Protein AF-A0A8S3I273-F1 (afdb_monomer_lite)

Organism: NCBI:txid392030

InterPro domains:
  IPR001674 GMP synthase, C-terminal [PF00958] (36-135)

Sequence (136 aa):
GKKILDSEITQVTRTTLTPDIIDKARACDYHAMVIMKQYGAYNSISQMPVVLIPIEFDRDMNLNEHVQSNNSSKHSVVLRTFLTKDFMTGTSAIPGETFPAEMLNKMCETINSEVPGISRILYDLTSKPPATTEWE

Foldseek 3Di:
DPDDQPDDFPDFADDDPDPLRVVLQVVLVVLLQVLCVVQVNNVLFPDKRKDKGRTAGPPDPPDDPVVVVPPDAAIEIETFTWDDDPQQWTWGDDDPHSTPVVSVVSSQVCSVVPRPRYRGYHYDGQIRVVDHSDPD

Secondary structure (DSSP, 8-state):
------S---------S-HHHHHHHHHHHHHHHHHHHHTT-TTTSSB--EEEES--TT--TTS-HHHHTTSPPPEEEEE--BB-SSSSSBBPPPBTTTB-HHHHHHHHHHHHHHSTTEEEEEE----BTTS-SS--

pLDDT: mean 88.75, std 13.54, range [44.03, 98.69]

Structure (mmCIF, N/CA/C/O backbone):
data_AF-A0A8S3I273-F1
#
_entry.id   AF-A0A8S3I273-F1
#
loop_
_atom_site.group_PDB
_atom_site.id
_atom_site.type_symbol
_atom_site.label_atom_id
_atom_site.label_alt_id
_atom_site.label_comp_id
_atom_site.label_asym_id
_atom_site.label_entity_id
_atom_sit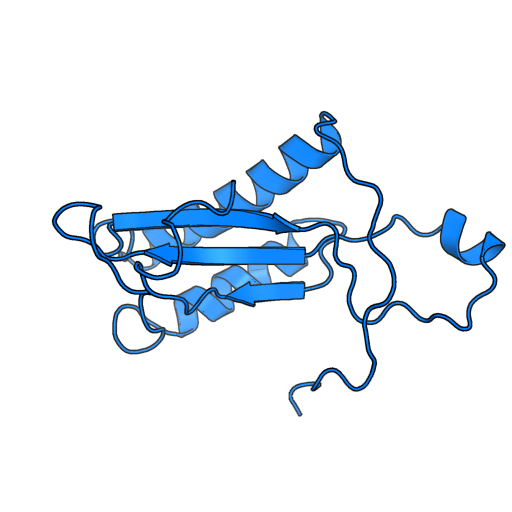e.label_seq_id
_atom_site.pdbx_PDB_ins_code
_atom_site.Cartn_x
_atom_site.Cartn_y
_atom_site.Cartn_z
_atom_site.occupancy
_atom_site.B_iso_or_equiv
_atom_site.auth_seq_id
_atom_site.auth_comp_id
_atom_site.auth_asym_id
_atom_site.auth_atom_id
_atom_site.pdbx_PDB_model_num
ATOM 1 N N . GLY A 1 1 ? 13.889 -15.219 9.561 1.00 44.03 1 GLY A N 1
ATOM 2 C CA . GLY A 1 1 ? 13.715 -13.917 10.241 1.00 44.03 1 GLY A CA 1
ATOM 3 C C . GLY A 1 1 ? 13.238 -12.887 9.236 1.00 44.03 1 GLY A C 1
ATOM 4 O O . GLY A 1 1 ? 13.488 -13.084 8.053 1.00 44.03 1 GLY A O 1
ATOM 5 N N . LYS A 1 2 ? 12.535 -11.829 9.664 1.00 57.72 2 LYS A N 1
ATOM 6 C CA . LYS A 1 2 ? 12.145 -10.726 8.764 1.00 57.72 2 LYS A CA 1
ATOM 7 C C . LYS A 1 2 ? 13.420 -10.049 8.234 1.00 57.72 2 LYS A C 1
ATOM 9 O O . LYS A 1 2 ? 14.262 -9.658 9.037 1.00 57.72 2 LYS A O 1
ATOM 14 N N . LYS A 1 3 ? 13.584 -9.967 6.908 1.00 67.81 3 LYS A N 1
ATOM 15 C CA . LYS A 1 3 ? 14.758 -9.350 6.270 1.00 67.81 3 LYS A CA 1
ATOM 16 C C . LYS A 1 3 ? 14.697 -7.835 6.470 1.00 67.81 3 LYS A C 1
ATOM 18 O O . LYS A 1 3 ? 13.842 -7.171 5.881 1.00 67.81 3 LYS A O 1
ATOM 23 N N . ILE A 1 4 ? 15.582 -7.317 7.315 1.00 78.00 4 ILE A N 1
ATOM 24 C CA . ILE A 1 4 ? 15.834 -5.879 7.441 1.00 78.00 4 ILE A CA 1
ATOM 25 C C . ILE A 1 4 ? 16.627 -5.453 6.203 1.00 78.00 4 ILE A C 1
ATOM 27 O O . ILE A 1 4 ? 17.467 -6.215 5.726 1.00 78.00 4 ILE A O 1
ATOM 31 N N . LEU A 1 5 ? 16.313 -4.283 5.649 1.00 78.19 5 LEU A N 1
ATOM 32 C CA . LEU A 1 5 ? 17.101 -3.711 4.560 1.00 78.19 5 LEU A CA 1
ATOM 33 C C . LEU A 1 5 ? 18.494 -3.369 5.093 1.00 78.19 5 LEU A C 1
ATOM 35 O O . LEU A 1 5 ? 18.620 -2.657 6.085 1.00 78.19 5 LEU A O 1
ATOM 39 N N . ASP A 1 6 ? 19.516 -3.911 4.446 1.00 74.94 6 ASP A N 1
ATOM 40 C CA . ASP A 1 6 ? 20.929 -3.806 4.818 1.00 74.94 6 ASP A CA 1
ATOM 41 C C . ASP A 1 6 ? 21.732 -2.918 3.855 1.00 74.94 6 ASP A C 1
ATOM 43 O O . ASP A 1 6 ? 22.934 -2.731 4.030 1.00 74.94 6 ASP A O 1
ATOM 47 N N . SER A 1 7 ? 21.064 -2.353 2.849 1.00 78.19 7 SER A N 1
ATOM 48 C CA . SER A 1 7 ? 21.652 -1.521 1.804 1.00 78.19 7 SER A CA 1
ATOM 49 C C . SER A 1 7 ? 20.776 -0.308 1.503 1.00 78.19 7 SER A C 1
ATOM 51 O O . SER A 1 7 ? 19.544 -0.362 1.572 1.00 78.19 7 SER A O 1
ATOM 53 N N . GLU A 1 8 ? 21.431 0.806 1.183 1.00 79.94 8 GLU A N 1
ATOM 54 C CA . GLU A 1 8 ? 20.763 2.025 0.735 1.00 79.94 8 GLU A CA 1
ATOM 55 C C . GLU A 1 8 ? 20.243 1.872 -0.694 1.00 79.94 8 GLU A C 1
ATOM 57 O O . GLU A 1 8 ? 20.874 1.251 -1.551 1.00 79.94 8 GLU A O 1
ATOM 62 N N . ILE A 1 9 ? 19.099 2.499 -0.965 1.00 82.88 9 ILE A N 1
ATOM 63 C CA . ILE A 1 9 ? 18.524 2.548 -2.305 1.00 82.88 9 ILE A CA 1
ATOM 64 C C . ILE A 1 9 ? 18.969 3.845 -2.961 1.00 82.88 9 ILE A C 1
ATOM 66 O O . ILE A 1 9 ? 18.534 4.928 -2.579 1.00 82.88 9 ILE A O 1
ATOM 70 N N . THR A 1 10 ? 19.832 3.728 -3.962 1.00 82.81 10 THR A N 1
ATOM 71 C CA . THR A 1 10 ? 20.440 4.878 -4.647 1.00 82.81 10 THR A CA 1
ATOM 72 C C . THR A 1 10 ? 19.865 5.127 -6.040 1.00 82.81 10 THR A C 1
ATOM 74 O O . THR A 1 10 ? 20.236 6.095 -6.700 1.00 82.81 10 THR A O 1
ATOM 77 N N . GLN A 1 11 ? 18.945 4.274 -6.501 1.00 81.69 11 GLN A N 1
ATOM 78 C CA . GLN A 1 11 ? 18.334 4.354 -7.825 1.00 81.69 11 GLN A CA 1
ATOM 79 C C . GLN A 1 11 ? 16.812 4.237 -7.755 1.00 81.69 11 GLN A C 1
ATOM 81 O O . GLN A 1 11 ? 16.264 3.532 -6.910 1.00 81.69 11 GLN A O 1
ATOM 86 N N . VAL A 1 12 ? 16.139 4.885 -8.705 1.00 89.38 12 VAL A N 1
ATOM 87 C CA . VAL A 1 12 ? 14.689 4.784 -8.905 1.00 89.38 12 VAL A CA 1
ATOM 88 C C . VAL A 1 12 ? 14.378 4.140 -10.253 1.00 89.38 12 VAL A C 1
ATOM 90 O O . VAL A 1 12 ? 15.095 4.328 -11.237 1.00 89.38 12 VAL A O 1
ATOM 93 N N . THR A 1 13 ? 13.286 3.386 -10.314 1.00 88.31 13 THR A N 1
ATOM 94 C CA . THR A 1 13 ? 12.735 2.857 -11.563 1.00 88.31 13 THR A CA 1
ATOM 95 C C . THR A 1 13 ? 12.084 4.002 -12.333 1.00 88.31 13 THR A C 1
ATOM 97 O O . THR A 1 13 ? 11.110 4.589 -11.863 1.00 88.31 13 THR A O 1
ATOM 100 N N . ARG A 1 14 ? 12.583 4.335 -13.531 1.00 89.88 14 ARG A N 1
ATOM 101 C CA . ARG A 1 14 ? 11.970 5.384 -14.362 1.00 89.88 14 ARG A CA 1
ATOM 102 C C . ARG A 1 14 ? 10.490 5.067 -14.583 1.00 89.88 14 ARG A C 1
ATOM 104 O O . ARG A 1 14 ? 10.159 4.057 -15.193 1.00 89.88 14 ARG A O 1
ATOM 111 N N . THR A 1 15 ? 9.618 5.942 -14.092 1.00 92.38 15 THR A N 1
ATOM 112 C CA . THR A 1 15 ? 8.172 5.711 -14.067 1.00 92.38 15 THR A CA 1
ATOM 113 C C . THR A 1 15 ? 7.453 6.971 -14.520 1.00 92.38 15 THR A C 1
ATOM 115 O O . THR A 1 15 ? 7.729 8.062 -14.030 1.00 92.38 15 THR A O 1
ATOM 118 N N . THR A 1 16 ? 6.552 6.817 -15.482 1.00 94.31 16 THR A N 1
ATOM 119 C CA . THR A 1 16 ? 5.622 7.850 -15.949 1.00 94.31 16 THR A CA 1
ATOM 120 C C . THR A 1 16 ? 4.229 7.233 -16.043 1.00 94.31 16 THR A C 1
ATOM 122 O O . THR A 1 16 ? 4.089 6.013 -15.949 1.00 94.31 16 THR A O 1
ATOM 125 N N . LEU A 1 17 ? 3.196 8.057 -16.232 1.00 95.31 17 LEU A N 1
ATOM 126 C CA . LEU A 1 17 ? 1.799 7.618 -16.341 1.00 95.31 17 LEU A CA 1
ATOM 127 C C . LEU A 1 17 ? 1.513 6.923 -17.686 1.00 95.31 17 LEU A C 1
ATOM 129 O O . LEU A 1 17 ? 0.740 7.411 -18.508 1.00 95.31 17 LEU A O 1
ATOM 133 N N . THR A 1 18 ? 2.180 5.799 -17.943 1.00 96.06 18 THR A N 1
ATOM 134 C CA . THR A 1 18 ? 1.873 4.911 -19.068 1.00 96.06 18 THR A CA 1
ATOM 135 C C . THR A 1 18 ? 0.719 3.972 -18.699 1.00 96.06 18 THR A C 1
ATOM 137 O O . THR A 1 18 ? 0.508 3.713 -17.510 1.00 96.06 18 THR A O 1
ATOM 140 N N . PRO A 1 19 ? -0.018 3.426 -19.685 1.00 96.94 19 PR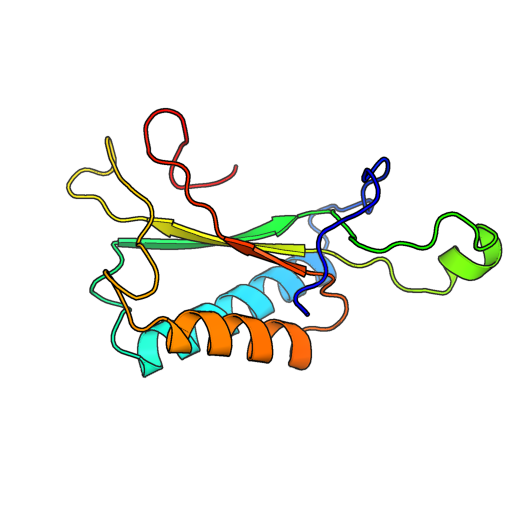O A N 1
ATOM 141 C CA . PRO A 1 19 ? -1.112 2.489 -19.424 1.00 96.94 19 PRO A CA 1
ATOM 142 C C . PRO A 1 19 ? -0.719 1.328 -18.501 1.00 96.94 19 PRO A C 1
ATOM 144 O O . PRO A 1 19 ? -1.392 1.107 -17.503 1.00 96.94 19 PRO A O 1
ATOM 147 N N . ASP A 1 20 ? 0.428 0.685 -18.740 1.00 94.19 20 ASP A N 1
ATOM 148 C CA . ASP A 1 20 ? 0.886 -0.456 -17.932 1.00 94.19 20 ASP A CA 1
ATOM 149 C C . ASP A 1 20 ? 1.143 -0.093 -16.459 1.00 94.19 20 ASP A C 1
ATOM 151 O O . ASP A 1 20 ? 0.883 -0.885 -15.552 1.00 94.19 20 ASP A O 1
ATOM 155 N N . ILE A 1 21 ? 1.657 1.114 -16.199 1.00 95.94 21 ILE A N 1
ATOM 156 C CA . ILE A 1 21 ? 1.907 1.600 -14.836 1.00 95.94 21 ILE A CA 1
ATOM 157 C C . ILE A 1 21 ? 0.589 1.921 -14.133 1.00 95.94 21 ILE A C 1
ATOM 159 O O . ILE A 1 21 ? 0.412 1.570 -12.965 1.00 95.94 21 ILE A O 1
ATOM 163 N N . ILE A 1 22 ? -0.348 2.545 -14.848 1.00 97.31 22 ILE A N 1
ATOM 164 C CA . ILE A 1 22 ? -1.683 2.846 -14.327 1.00 97.31 22 ILE A CA 1
ATOM 165 C C . ILE A 1 22 ? -2.432 1.545 -14.018 1.00 97.31 22 ILE A C 1
ATOM 167 O O . ILE A 1 22 ? -3.029 1.420 -12.950 1.00 97.31 22 ILE A O 1
ATOM 171 N N . ASP A 1 23 ? -2.380 0.561 -14.913 1.00 97.62 23 ASP A N 1
ATOM 172 C CA . ASP A 1 23 ? -3.059 -0.721 -14.732 1.00 97.62 23 ASP A CA 1
ATOM 173 C C . ASP A 1 23 ? -2.450 -1.528 -13.581 1.00 97.62 23 ASP A C 1
ATOM 175 O O . ASP A 1 23 ? -3.187 -2.134 -12.801 1.00 97.62 23 ASP A O 1
ATOM 179 N N . LYS A 1 24 ? -1.129 -1.446 -13.378 1.00 97.31 24 LYS A N 1
ATOM 180 C CA . LYS A 1 24 ? -0.470 -1.995 -12.186 1.00 97.31 24 LYS A CA 1
ATOM 181 C C . LYS A 1 24 ? -0.994 -1.351 -10.899 1.00 97.31 24 LYS A C 1
ATOM 183 O O . LYS A 1 24 ? -1.373 -2.069 -9.977 1.00 97.31 24 LYS A O 1
ATOM 188 N N . ALA A 1 25 ? -1.050 -0.018 -10.838 1.00 97.69 25 ALA A N 1
ATOM 189 C CA . ALA A 1 25 ? -1.565 0.694 -9.667 1.00 97.69 25 ALA A CA 1
ATOM 190 C C . ALA A 1 25 ? -3.039 0.342 -9.386 1.00 97.69 25 ALA A C 1
ATOM 192 O O . ALA A 1 25 ? -3.395 0.049 -8.244 1.00 97.69 25 ALA A O 1
ATOM 193 N N . ARG A 1 26 ? -3.876 0.271 -10.432 1.00 98.50 26 ARG A N 1
ATOM 194 C CA . ARG A 1 26 ? -5.278 -0.173 -10.340 1.00 98.50 26 ARG A CA 1
ATOM 195 C C . ARG A 1 26 ? -5.409 -1.597 -9.810 1.00 98.50 26 ARG A C 1
ATOM 197 O O . ARG A 1 26 ? -6.295 -1.854 -9.002 1.00 98.50 26 ARG A O 1
ATOM 204 N N . ALA A 1 27 ? -4.553 -2.518 -10.250 1.00 98.56 27 ALA A N 1
ATOM 205 C CA . ALA A 1 27 ? -4.572 -3.895 -9.766 1.00 98.56 27 ALA A CA 1
ATOM 206 C C . ALA A 1 27 ? -4.231 -3.966 -8.269 1.00 98.56 27 ALA A C 1
ATOM 208 O O . ALA A 1 27 ? -4.940 -4.628 -7.509 1.00 98.56 27 ALA A O 1
ATOM 209 N N . CYS A 1 28 ? -3.200 -3.239 -7.822 1.00 98.62 28 CYS A N 1
ATOM 210 C CA . CYS A 1 28 ? -2.855 -3.147 -6.401 1.00 98.62 28 CYS A CA 1
ATOM 211 C C . CYS A 1 28 ? -4.018 -2.599 -5.562 1.00 98.62 28 CYS A C 1
ATOM 213 O O . CYS A 1 28 ? -4.366 -3.197 -4.542 1.00 98.62 28 CYS A O 1
ATOM 215 N N . ASP A 1 29 ? -4.626 -1.495 -6.006 1.00 98.56 29 ASP A N 1
ATOM 216 C CA . ASP A 1 29 ? -5.776 -0.879 -5.339 1.00 98.56 29 ASP A CA 1
ATOM 217 C C . ASP A 1 29 ? -6.967 -1.841 -5.258 1.00 98.56 29 ASP A C 1
ATOM 219 O O . ASP A 1 29 ? -7.489 -2.096 -4.173 1.00 98.56 29 ASP A O 1
ATOM 223 N N . TYR A 1 30 ? -7.327 -2.470 -6.380 1.00 98.56 30 TYR A N 1
ATOM 224 C CA . TYR A 1 30 ? -8.420 -3.436 -6.446 1.00 98.56 30 TYR A CA 1
ATOM 225 C C . TYR A 1 30 ? -8.265 -4.551 -5.406 1.00 98.56 30 TYR A C 1
ATOM 227 O O . TYR A 1 30 ? -9.192 -4.816 -4.634 1.00 98.56 30 TYR A O 1
ATOM 235 N N . HIS A 1 31 ? -7.090 -5.184 -5.338 1.00 98.69 31 HIS A N 1
ATOM 236 C CA . HIS A 1 31 ? -6.844 -6.252 -4.369 1.00 98.69 31 HIS A CA 1
ATOM 237 C C . HIS A 1 31 ? -6.928 -5.748 -2.925 1.00 98.69 31 HIS A C 1
ATOM 239 O O . HIS A 1 31 ? -7.557 -6.405 -2.090 1.00 98.69 31 HIS A O 1
ATOM 245 N N . ALA A 1 32 ? -6.357 -4.576 -2.630 1.00 98.44 32 ALA A N 1
ATOM 246 C CA . ALA A 1 32 ? -6.447 -3.976 -1.303 1.00 98.44 32 ALA A CA 1
ATOM 247 C C . ALA A 1 32 ? -7.910 -3.702 -0.909 1.00 98.44 32 ALA A C 1
ATOM 249 O O . ALA A 1 32 ? -8.353 -4.118 0.162 1.00 98.44 32 ALA A O 1
ATOM 250 N N . MET A 1 33 ? -8.701 -3.087 -1.791 1.00 98.06 33 MET A N 1
ATOM 251 C CA . MET A 1 33 ? -10.106 -2.760 -1.530 1.00 98.06 33 MET A CA 1
ATOM 252 C C . MET A 1 33 ? -10.975 -4.001 -1.314 1.00 98.06 33 MET A C 1
ATOM 254 O O . MET A 1 33 ? -11.800 -4.035 -0.394 1.00 98.06 33 MET A O 1
ATOM 258 N N . VAL A 1 34 ? -10.779 -5.045 -2.125 1.00 98.25 34 VAL A N 1
ATOM 259 C CA . VAL A 1 34 ? -11.494 -6.323 -1.985 1.00 98.25 34 VAL A CA 1
ATOM 260 C C . VAL A 1 34 ? -11.233 -6.937 -0.611 1.00 98.25 34 VAL A C 1
ATOM 262 O O . VAL A 1 34 ? -12.180 -7.326 0.075 1.00 98.25 34 VAL A O 1
ATOM 265 N N . ILE A 1 35 ? -9.973 -6.978 -0.178 1.00 98.50 35 ILE A N 1
ATOM 266 C CA . ILE A 1 35 ? -9.586 -7.559 1.113 1.00 98.50 35 ILE A CA 1
ATOM 267 C C . ILE A 1 35 ? -10.105 -6.698 2.267 1.00 98.50 35 ILE A C 1
ATOM 269 O O . ILE A 1 35 ? -10.706 -7.225 3.201 1.00 98.50 35 ILE A O 1
ATOM 273 N N . MET A 1 36 ? -9.980 -5.372 2.181 1.00 97.62 36 MET A N 1
ATOM 274 C CA . MET A 1 36 ? -10.530 -4.454 3.185 1.00 97.62 36 MET A CA 1
ATOM 275 C C . MET A 1 36 ? -12.034 -4.679 3.399 1.00 97.62 36 MET A C 1
ATOM 277 O O . MET A 1 36 ? -12.521 -4.688 4.533 1.00 97.62 36 MET A O 1
ATOM 281 N N . LYS A 1 37 ? -12.776 -4.916 2.310 1.00 97.12 37 LYS A N 1
ATOM 282 C CA . LYS A 1 37 ? -14.207 -5.232 2.358 1.00 97.12 37 LYS A CA 1
ATOM 283 C C . LYS A 1 37 ? -14.487 -6.613 2.951 1.00 97.12 37 LYS A C 1
ATOM 285 O O . LYS A 1 37 ? -15.400 -6.731 3.764 1.00 97.12 37 LYS A O 1
ATOM 290 N N . GLN A 1 38 ? -13.716 -7.639 2.587 1.00 97.69 38 GLN A N 1
ATOM 291 C CA . GLN A 1 38 ? -13.857 -8.999 3.133 1.00 97.69 38 GLN A CA 1
ATOM 292 C C . GLN A 1 38 ? -13.674 -9.043 4.656 1.00 97.69 38 GLN A C 1
ATOM 294 O O . GLN A 1 38 ? -14.370 -9.795 5.332 1.00 97.69 38 GLN A O 1
ATOM 299 N N . TYR A 1 39 ? -12.782 -8.209 5.190 1.00 97.38 39 TYR A N 1
ATOM 300 C CA . TYR A 1 39 ? -12.517 -8.100 6.627 1.00 97.38 39 TYR A CA 1
ATOM 301 C C . TYR A 1 39 ? -13.415 -7.073 7.342 1.00 97.38 39 TYR A C 1
ATOM 303 O O . TYR A 1 39 ? -13.243 -6.833 8.535 1.00 97.38 39 TYR A O 1
ATOM 311 N N . GLY A 1 40 ? -14.378 -6.461 6.643 1.00 95.12 40 GLY A N 1
ATOM 312 C CA . GLY A 1 40 ? -15.355 -5.544 7.238 1.00 95.12 40 GLY A CA 1
ATOM 313 C C . GLY A 1 40 ? -14.816 -4.160 7.625 1.00 95.12 40 GLY A C 1
ATOM 314 O O . GLY A 1 40 ? -15.533 -3.400 8.270 1.00 95.12 40 GLY A O 1
ATOM 315 N N . ALA A 1 41 ? -13.596 -3.798 7.216 1.00 94.25 41 ALA A N 1
ATOM 316 C CA . ALA A 1 41 ? -12.959 -2.525 7.576 1.00 94.25 41 ALA A CA 1
ATOM 317 C C . ALA A 1 41 ? -13.310 -1.359 6.629 1.00 94.25 41 ALA A C 1
ATOM 319 O O . ALA A 1 41 ? -12.930 -0.216 6.869 1.00 94.25 41 ALA A O 1
ATOM 320 N N . TYR A 1 42 ? -14.063 -1.628 5.558 1.00 91.38 42 TYR A N 1
ATOM 321 C CA . TYR A 1 42 ? -14.376 -0.632 4.525 1.00 91.38 42 TYR A CA 1
ATOM 322 C C . TYR A 1 42 ? -15.081 0.623 5.066 1.00 91.38 42 TYR A C 1
ATOM 324 O O . TYR A 1 42 ? -14.858 1.714 4.562 1.00 91.38 42 TYR A O 1
ATOM 332 N N . ASN A 1 43 ? -15.908 0.476 6.106 1.00 90.50 43 ASN A N 1
ATOM 333 C CA . ASN A 1 43 ? -16.633 1.596 6.715 1.00 90.50 43 ASN A CA 1
ATOM 334 C C . ASN A 1 43 ? -15.926 2.186 7.948 1.00 90.50 43 ASN A C 1
ATOM 336 O O . ASN A 1 43 ? -16.375 3.207 8.464 1.00 90.50 43 ASN A O 1
ATOM 340 N N . SER A 1 44 ? -14.879 1.533 8.468 1.00 91.00 44 SER A N 1
ATOM 341 C CA . SER A 1 44 ? -14.141 2.007 9.649 1.00 91.00 44 SER A CA 1
ATOM 342 C C . SER A 1 44 ? -12.928 2.855 9.282 1.00 91.00 44 SER A C 1
ATOM 344 O O . SER A 1 44 ? -12.490 3.673 10.089 1.00 91.00 44 SER A O 1
ATOM 346 N N . ILE A 1 45 ? -12.404 2.686 8.069 1.00 94.94 45 ILE A N 1
ATOM 347 C CA . ILE A 1 45 ? -11.311 3.480 7.519 1.00 94.94 45 ILE A CA 1
ATOM 348 C C . ILE A 1 45 ? -11.908 4.566 6.621 1.00 94.94 45 ILE A C 1
ATOM 350 O O . ILE A 1 45 ? -12.663 4.256 5.705 1.00 94.94 45 ILE A O 1
ATOM 354 N N . SER A 1 46 ? -11.582 5.839 6.874 1.00 94.69 46 SER A N 1
ATOM 355 C CA . SER A 1 46 ? -12.145 6.957 6.104 1.00 94.69 46 SER A CA 1
ATOM 356 C C . SER A 1 46 ? -11.706 6.895 4.642 1.00 94.69 46 SER A C 1
ATOM 358 O O . SER A 1 46 ? -12.532 7.050 3.747 1.00 94.69 46 SER A O 1
ATOM 360 N N . GLN A 1 47 ? -10.410 6.669 4.410 1.00 93.88 47 GLN A N 1
ATOM 361 C CA . GLN A 1 47 ? -9.815 6.463 3.088 1.00 93.88 47 GLN A CA 1
ATOM 362 C C . GLN A 1 47 ? -8.581 5.564 3.196 1.00 93.88 47 GLN A C 1
ATOM 364 O O . GLN A 1 47 ? -7.925 5.524 4.239 1.00 93.88 47 GLN A O 1
ATOM 369 N N . MET A 1 48 ? -8.247 4.865 2.111 1.00 96.56 48 MET A N 1
ATOM 370 C CA . MET A 1 48 ? -6.999 4.113 2.016 1.00 96.56 48 MET A CA 1
ATOM 371 C C . MET A 1 48 ? -6.350 4.265 0.633 1.00 96.56 48 MET A C 1
ATOM 373 O O . MET A 1 48 ? -6.538 3.385 -0.205 1.00 96.56 48 MET A O 1
ATOM 377 N N . PRO A 1 49 ? -5.602 5.351 0.364 1.00 97.19 49 PRO A N 1
ATOM 378 C CA . PRO A 1 49 ? -4.826 5.444 -0.866 1.00 97.19 49 PRO A CA 1
ATOM 379 C C . PRO A 1 49 ? -3.824 4.294 -1.006 1.00 97.19 49 PRO A C 1
ATOM 381 O O . PRO A 1 49 ? -3.161 3.892 -0.041 1.00 97.19 49 PRO A O 1
ATOM 384 N N . VAL A 1 50 ? -3.714 3.778 -2.229 1.00 98.19 50 VAL A N 1
ATOM 385 C CA . VAL A 1 50 ? -2.754 2.745 -2.623 1.00 98.19 50 VAL A CA 1
ATOM 386 C C . VAL A 1 50 ? -1.812 3.349 -3.655 1.00 98.19 50 VAL A C 1
ATOM 388 O O . VAL A 1 50 ? -2.198 3.613 -4.791 1.00 98.19 50 VAL A O 1
ATOM 391 N N . VAL A 1 51 ? -0.573 3.608 -3.242 1.00 98.06 51 VAL A N 1
ATOM 392 C CA . VAL A 1 51 ? 0.374 4.430 -4.007 1.00 98.06 51 VAL A CA 1
ATOM 393 C C . VAL A 1 51 ? 1.475 3.551 -4.578 1.00 98.06 51 VAL A C 1
ATOM 395 O O . VAL A 1 51 ? 2.173 2.861 -3.837 1.00 98.06 51 VAL A O 1
ATOM 398 N N . LEU A 1 52 ? 1.663 3.585 -5.895 1.00 97.62 52 LEU A N 1
ATOM 399 C CA . LEU A 1 52 ? 2.772 2.905 -6.556 1.00 97.62 52 LEU A CA 1
ATOM 400 C C . LEU A 1 52 ? 4.000 3.822 -6.568 1.00 97.62 52 LEU A C 1
ATOM 402 O O . LEU A 1 52 ? 3.961 4.902 -7.150 1.00 97.62 52 LEU A O 1
ATOM 406 N N . ILE A 1 53 ? 5.105 3.383 -5.970 1.00 96.94 53 ILE A N 1
ATOM 407 C CA . ILE A 1 53 ? 6.353 4.150 -5.914 1.00 96.94 53 ILE A CA 1
ATOM 408 C C . ILE A 1 53 ? 7.438 3.528 -6.809 1.00 96.94 53 ILE A C 1
ATOM 410 O O . ILE A 1 53 ? 7.547 2.297 -6.898 1.00 96.94 53 ILE A O 1
ATOM 414 N N . PRO A 1 54 ? 8.290 4.353 -7.450 1.00 94.75 54 PRO A N 1
ATOM 415 C CA . PRO A 1 54 ? 9.351 3.919 -8.363 1.00 94.75 54 PRO A CA 1
ATOM 416 C C . PRO A 1 54 ? 10.577 3.351 -7.630 1.00 94.75 54 PRO A C 1
ATOM 418 O O . PRO A 1 54 ? 11.716 3.643 -7.986 1.00 94.75 54 PRO A O 1
ATOM 421 N N . ILE A 1 55 ? 10.358 2.563 -6.579 1.00 92.69 55 ILE A N 1
ATOM 422 C CA . ILE A 1 55 ? 11.412 2.021 -5.725 1.00 92.69 55 ILE A CA 1
ATOM 423 C C . ILE A 1 55 ? 11.414 0.502 -5.839 1.00 92.69 55 ILE A C 1
ATOM 425 O O . ILE A 1 55 ? 10.423 -0.164 -5.532 1.00 92.69 55 ILE A O 1
ATOM 429 N N . GLU A 1 56 ? 12.553 -0.039 -6.254 1.00 91.06 56 GLU A N 1
ATOM 430 C CA . GLU A 1 56 ? 12.846 -1.465 -6.216 1.00 91.06 56 GLU A CA 1
ATOM 431 C C . GLU A 1 56 ? 13.826 -1.736 -5.077 1.00 91.06 56 GLU A C 1
ATOM 433 O O . GLU A 1 56 ? 14.976 -1.305 -5.105 1.00 91.06 56 GLU A O 1
ATOM 438 N N . PHE A 1 57 ? 13.355 -2.457 -4.067 1.00 86.88 57 PHE A N 1
ATOM 439 C CA . PHE A 1 57 ? 14.195 -2.964 -2.995 1.00 86.88 57 PHE A CA 1
ATOM 440 C C . PHE A 1 57 ? 14.911 -4.240 -3.437 1.00 86.88 57 PHE A C 1
ATOM 442 O O . PHE A 1 57 ? 14.403 -4.991 -4.274 1.00 86.88 57 PHE A O 1
ATOM 449 N N . ASP A 1 58 ? 16.064 -4.498 -2.814 1.00 76.88 58 ASP A N 1
ATOM 450 C CA . ASP A 1 58 ? 16.881 -5.698 -3.023 1.00 76.88 58 ASP A CA 1
ATOM 451 C C . ASP A 1 58 ? 17.431 -5.849 -4.456 1.00 76.88 58 ASP A C 1
ATOM 453 O O . ASP A 1 58 ? 17.754 -6.960 -4.882 1.00 76.88 58 ASP A O 1
ATOM 457 N N . ARG A 1 59 ? 17.556 -4.741 -5.204 1.00 75.00 59 ARG A N 1
ATOM 458 C CA . ARG A 1 59 ? 18.260 -4.730 -6.491 1.00 75.00 59 ARG A CA 1
ATOM 459 C C . ARG A 1 59 ? 19.724 -5.099 -6.254 1.00 75.00 59 ARG A C 1
ATOM 461 O O . ARG A 1 59 ? 20.429 -4.407 -5.524 1.00 75.00 59 ARG A O 1
ATOM 468 N N . ASP A 1 60 ? 20.185 -6.173 -6.885 1.00 70.62 60 ASP A N 1
ATOM 469 C CA . ASP A 1 60 ? 21.600 -6.533 -6.838 1.00 70.62 60 ASP A CA 1
ATOM 470 C C . ASP A 1 60 ? 22.393 -5.625 -7.785 1.00 70.62 60 ASP A C 1
ATOM 472 O O . ASP A 1 60 ? 22.384 -5.784 -9.009 1.00 70.62 60 ASP A O 1
ATOM 476 N N . MET A 1 61 ? 23.064 -4.650 -7.176 1.00 64.88 61 MET A N 1
ATOM 477 C CA . MET A 1 61 ? 23.866 -3.628 -7.846 1.00 64.88 61 MET A CA 1
ATOM 478 C C . MET A 1 61 ? 25.147 -4.188 -8.482 1.00 64.88 61 MET A C 1
ATOM 480 O O . MET A 1 61 ? 25.789 -3.481 -9.251 1.00 64.88 61 MET A O 1
ATOM 484 N N . ASN A 1 62 ? 25.522 -5.440 -8.186 1.00 64.25 62 ASN A N 1
ATOM 485 C CA . ASN A 1 62 ? 26.719 -6.076 -8.740 1.00 64.25 62 ASN A CA 1
ATOM 486 C C . ASN A 1 62 ? 26.447 -6.846 -10.042 1.00 64.25 62 ASN A C 1
ATOM 488 O O . ASN A 1 62 ? 27.394 -7.320 -10.673 1.00 64.25 62 ASN A O 1
ATOM 492 N N . LEU A 1 63 ? 25.184 -6.996 -10.465 1.00 61.94 63 LEU A N 1
ATOM 493 C CA . LEU A 1 63 ? 24.894 -7.530 -11.797 1.00 61.94 63 LEU A CA 1
ATOM 494 C C . LEU A 1 63 ? 25.216 -6.484 -12.868 1.00 61.94 63 LEU A C 1
ATOM 496 O O . LEU A 1 63 ? 24.802 -5.334 -12.770 1.00 61.94 63 LEU A O 1
ATOM 500 N N . ASN A 1 64 ? 25.904 -6.913 -13.930 1.00 58.00 64 ASN A N 1
ATOM 501 C CA . ASN A 1 64 ? 26.180 -6.085 -15.104 1.00 58.00 64 ASN A CA 1
ATOM 502 C C . ASN A 1 64 ? 24.892 -5.421 -15.626 1.00 58.00 64 ASN A C 1
ATOM 504 O O . ASN A 1 64 ? 23.885 -6.106 -15.830 1.00 58.00 64 ASN A O 1
ATOM 508 N N . GLU A 1 65 ? 24.946 -4.120 -15.926 1.00 55.41 65 GLU A N 1
ATOM 509 C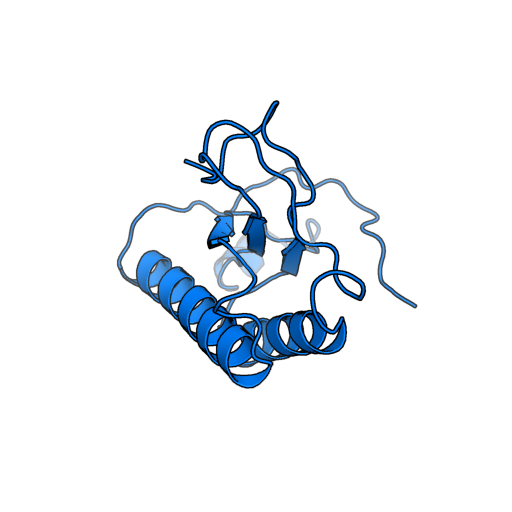 CA . GLU A 1 65 ? 23.806 -3.322 -16.419 1.00 55.41 65 GLU A CA 1
ATOM 510 C C . GLU A 1 65 ? 23.108 -3.960 -17.641 1.00 55.41 65 GLU A C 1
ATOM 512 O O . GLU A 1 65 ? 21.885 -3.907 -17.772 1.00 55.41 65 GLU A O 1
ATOM 517 N N . HIS A 1 66 ? 23.862 -4.659 -18.498 1.00 52.81 66 HIS A N 1
ATOM 518 C CA . HIS A 1 66 ? 23.333 -5.396 -19.655 1.00 52.81 66 HIS A CA 1
ATOM 519 C C . HIS A 1 66 ? 22.473 -6.622 -19.302 1.00 52.81 66 HIS A C 1
ATOM 521 O O . HIS A 1 66 ? 21.630 -7.025 -20.098 1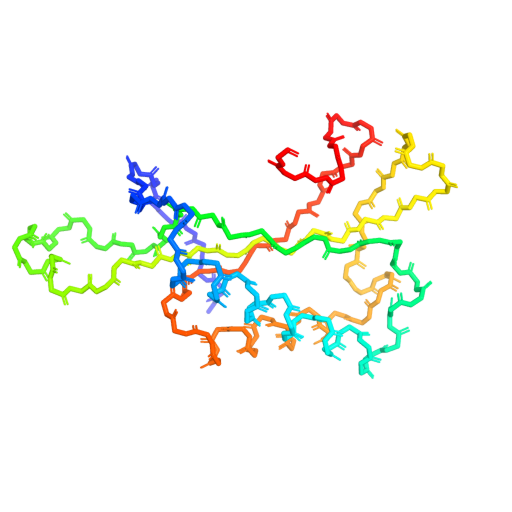.00 52.81 66 HIS A O 1
ATOM 527 N N . VAL A 1 67 ? 22.671 -7.236 -18.133 1.00 52.56 67 VAL A N 1
ATOM 528 C CA . VAL A 1 67 ? 21.826 -8.343 -17.645 1.00 52.56 67 VAL A CA 1
ATOM 529 C C . VAL A 1 67 ? 20.582 -7.784 -16.950 1.00 52.56 67 VAL A C 1
ATOM 531 O O . VAL A 1 67 ? 19.509 -8.381 -17.023 1.00 52.56 67 VAL A O 1
ATOM 534 N N . GLN A 1 68 ? 20.695 -6.600 -16.339 1.00 51.97 68 GLN A N 1
ATOM 535 C CA . GLN A 1 68 ? 19.581 -5.906 -15.695 1.00 51.97 68 GLN A CA 1
ATOM 536 C C . GLN A 1 68 ? 18.566 -5.337 -16.698 1.00 51.97 68 GLN A C 1
ATOM 538 O O . GLN A 1 68 ? 17.379 -5.364 -16.393 1.00 51.97 68 GLN A O 1
ATOM 543 N N . SER A 1 69 ? 18.968 -4.911 -17.906 1.00 51.19 69 SER A N 1
ATOM 544 C CA . SER A 1 69 ? 18.013 -4.419 -18.921 1.00 51.19 69 SER A CA 1
ATOM 545 C C . SER A 1 69 ? 17.005 -5.475 -19.390 1.00 51.19 69 SER A C 1
ATOM 547 O O . SER A 1 69 ? 15.952 -5.125 -19.917 1.00 51.19 69 SER A O 1
ATOM 549 N N . ASN A 1 70 ? 17.324 -6.760 -19.207 1.00 44.66 70 ASN A N 1
ATOM 550 C CA . ASN A 1 70 ? 16.443 -7.876 -19.557 1.00 44.66 70 ASN A CA 1
ATOM 551 C C . ASN A 1 70 ? 15.508 -8.279 -18.403 1.00 44.66 70 ASN A C 1
ATOM 553 O O . ASN A 1 70 ? 14.563 -9.034 -18.628 1.00 44.66 70 ASN A O 1
ATOM 557 N N . ASN A 1 71 ? 15.739 -7.771 -17.186 1.00 55.59 71 ASN A N 1
ATOM 558 C CA . ASN A 1 71 ? 14.832 -7.936 -16.057 1.00 55.59 71 ASN A CA 1
ATOM 559 C C . ASN A 1 71 ? 13.910 -6.715 -15.975 1.00 55.59 71 ASN A C 1
ATOM 561 O O . ASN A 1 71 ? 14.359 -5.585 -15.811 1.00 55.59 71 ASN A O 1
ATOM 565 N N . SER A 1 72 ? 12.599 -6.943 -16.075 1.00 62.41 72 SER A N 1
ATOM 566 C CA . SER A 1 72 ? 11.590 -5.897 -15.878 1.00 62.41 72 SER A CA 1
ATOM 567 C C . SER A 1 72 ? 11.798 -5.222 -14.519 1.00 62.41 72 SER A C 1
ATOM 569 O O . SER A 1 72 ? 11.641 -5.875 -13.485 1.00 62.41 72 SER A O 1
ATOM 571 N N . SER A 1 73 ? 12.122 -3.925 -14.511 1.00 78.94 73 SER A N 1
ATOM 572 C CA . SER A 1 73 ? 12.272 -3.151 -13.275 1.00 78.94 73 SER A CA 1
ATOM 573 C C . SER A 1 73 ? 10.997 -3.222 -12.433 1.00 78.94 73 SER A C 1
ATOM 575 O O . SER A 1 73 ? 9.882 -3.161 -12.964 1.00 78.94 73 SER A O 1
ATOM 577 N N . LYS A 1 74 ? 11.162 -3.360 -11.116 1.00 91.50 74 LYS A N 1
ATOM 578 C CA . LYS A 1 74 ? 10.042 -3.476 -10.177 1.00 91.50 74 LYS A CA 1
ATOM 579 C C . LYS A 1 74 ? 9.650 -2.128 -9.570 1.00 91.50 74 LYS A C 1
ATOM 581 O O . LYS A 1 74 ? 10.385 -1.139 -9.645 1.00 91.50 74 LYS A O 1
ATOM 586 N N . HIS A 1 75 ? 8.483 -2.131 -8.937 1.00 95.00 75 HIS A N 1
ATOM 587 C CA . HIS A 1 75 ? 7.899 -1.023 -8.181 1.00 95.00 75 HIS A CA 1
ATOM 588 C C . HIS A 1 75 ? 7.549 -1.487 -6.775 1.00 95.00 75 HIS A C 1
ATOM 590 O O . HIS A 1 75 ? 7.459 -2.685 -6.525 1.00 95.00 75 HIS A O 1
ATOM 596 N N . SER A 1 76 ? 7.301 -0.558 -5.864 1.00 96.75 76 SER A N 1
ATOM 597 C CA . SER A 1 76 ? 6.762 -0.887 -4.543 1.00 96.75 76 SER A CA 1
ATOM 598 C C . SER A 1 76 ? 5.423 -0.204 -4.329 1.00 96.75 76 SER A C 1
ATOM 600 O O . SER A 1 76 ? 5.093 0.745 -5.034 1.00 96.75 76 SER A O 1
ATOM 602 N N . VAL A 1 77 ? 4.642 -0.700 -3.376 1.00 98.19 77 VAL A N 1
ATOM 603 C CA . VAL A 1 77 ? 3.289 -0.203 -3.096 1.00 98.19 77 VAL A CA 1
ATOM 604 C C . VAL A 1 77 ? 3.234 0.319 -1.674 1.00 98.19 77 VAL A C 1
ATOM 606 O O . VAL A 1 77 ? 3.674 -0.371 -0.763 1.00 98.19 77 VAL A O 1
ATOM 609 N N . VAL A 1 78 ? 2.673 1.502 -1.462 1.00 98.50 78 VAL A N 1
ATOM 610 C CA . VAL A 1 78 ? 2.372 2.041 -0.135 1.00 98.50 78 VAL A CA 1
ATOM 611 C C . VAL A 1 78 ? 0.875 1.906 0.111 1.00 98.50 78 VAL A C 1
ATOM 613 O O . VAL A 1 78 ? 0.067 2.422 -0.657 1.00 98.50 78 VAL A O 1
ATOM 616 N N . LEU A 1 79 ? 0.511 1.221 1.191 1.00 98.31 79 LEU A N 1
ATOM 617 C CA . LEU A 1 79 ? -0.844 1.200 1.728 1.00 98.31 79 LEU A CA 1
ATOM 618 C C . LEU A 1 79 ? -0.965 2.324 2.756 1.00 98.31 79 LEU A C 1
ATOM 620 O O . LEU A 1 79 ? -0.253 2.329 3.764 1.00 98.31 79 LEU A O 1
ATOM 624 N N . ARG A 1 80 ? -1.856 3.284 2.511 1.00 97.38 80 ARG A N 1
ATOM 625 C CA . ARG A 1 80 ? -2.032 4.445 3.382 1.00 97.38 80 ARG A CA 1
ATOM 626 C C . ARG A 1 80 ? -3.427 4.473 3.966 1.00 97.38 80 ARG A C 1
ATOM 628 O O . ARG A 1 80 ? -4.306 5.137 3.446 1.00 97.38 80 ARG A O 1
ATOM 635 N N . THR A 1 81 ? -3.656 3.786 5.072 1.00 96.69 81 THR A N 1
ATOM 636 C CA . THR A 1 81 ? -4.927 3.959 5.787 1.00 96.69 81 THR A CA 1
ATOM 637 C C . THR A 1 81 ? -4.995 5.340 6.420 1.00 96.69 81 THR A C 1
ATOM 639 O O . THR A 1 81 ? -3.999 5.815 6.966 1.00 96.69 81 THR A O 1
ATOM 642 N N . PHE A 1 82 ? -6.167 5.957 6.402 1.00 95.38 82 PHE A N 1
ATOM 643 C CA . PHE A 1 82 ? -6.361 7.273 6.979 1.00 95.38 82 PHE A CA 1
ATOM 644 C C . PHE A 1 82 ? -7.701 7.351 7.712 1.00 95.38 82 PHE A C 1
ATOM 646 O O . PHE A 1 82 ? -8.753 7.021 7.160 1.00 95.38 82 PHE A O 1
ATOM 653 N N . LEU A 1 83 ? -7.647 7.782 8.971 1.00 94.94 83 LEU A N 1
ATOM 654 C CA . LEU A 1 83 ? -8.792 8.005 9.848 1.00 94.94 83 LEU A CA 1
ATOM 655 C C . LEU A 1 83 ? -8.950 9.500 10.087 1.00 94.94 83 LEU A C 1
ATOM 657 O O . LEU A 1 83 ? -8.016 10.165 10.535 1.00 94.94 83 LEU A O 1
ATOM 661 N N . THR A 1 84 ? -10.137 10.034 9.823 1.00 93.62 84 THR A N 1
ATOM 662 C CA . THR A 1 84 ? -10.418 11.456 10.023 1.00 93.62 84 THR A CA 1
ATOM 663 C C . THR A 1 84 ? -11.903 11.726 10.255 1.00 93.62 84 THR A C 1
ATOM 665 O O . THR A 1 84 ? -12.763 10.944 9.851 1.00 93.62 84 THR A O 1
ATOM 668 N N . LYS A 1 85 ? -12.202 12.846 10.925 1.00 89.69 85 LYS A N 1
ATOM 669 C CA . LYS A 1 85 ? -13.567 13.366 11.120 1.00 89.69 85 LYS A CA 1
ATOM 670 C C . LYS A 1 85 ? -13.878 14.576 10.237 1.00 89.69 85 LYS A C 1
ATOM 672 O O . LYS A 1 85 ? -15.047 14.841 9.984 1.00 89.69 85 LYS A O 1
ATOM 677 N N . ASP A 1 86 ? -12.855 15.313 9.809 1.00 85.88 86 ASP A N 1
ATOM 678 C CA . ASP A 1 86 ? -12.984 16.616 9.142 1.00 85.88 86 ASP A CA 1
ATOM 679 C C . ASP A 1 86 ? -12.011 16.812 7.967 1.00 85.88 86 ASP A C 1
ATOM 681 O O . ASP A 1 86 ? -11.968 17.886 7.373 1.00 85.88 86 ASP A O 1
ATOM 685 N N . PHE A 1 87 ? -11.210 15.793 7.643 1.00 79.81 87 PHE A N 1
ATOM 686 C CA . PHE A 1 87 ? -10.119 15.813 6.665 1.00 79.81 87 PHE A CA 1
ATOM 687 C C . PHE A 1 87 ? -9.047 16.894 6.897 1.00 79.81 87 PHE A C 1
ATOM 689 O O . PHE A 1 87 ? -8.106 16.983 6.108 1.00 79.81 87 PHE A O 1
ATOM 696 N N . MET A 1 88 ? -9.110 17.674 7.980 1.00 85.25 88 MET A N 1
A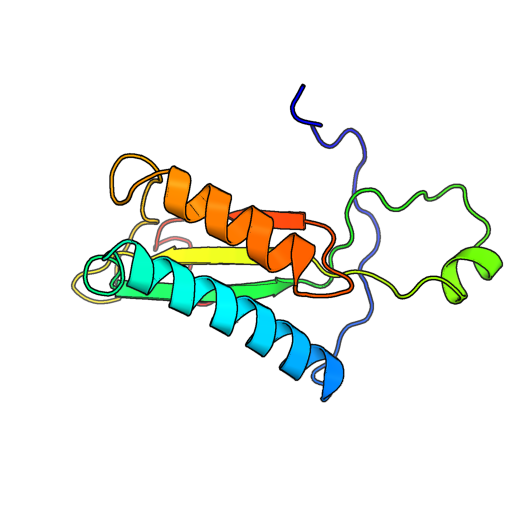TOM 697 C CA . MET A 1 88 ? -8.075 18.638 8.368 1.00 85.25 88 MET A CA 1
ATOM 698 C C . MET A 1 88 ? -7.014 17.982 9.244 1.00 85.25 88 MET A C 1
ATOM 700 O O . MET A 1 88 ? -5.831 18.285 9.104 1.00 85.25 88 MET A O 1
ATOM 704 N N . THR A 1 89 ? -7.431 17.044 10.094 1.00 87.38 89 THR A N 1
ATOM 705 C CA . THR A 1 89 ? -6.546 16.219 10.922 1.00 87.38 89 THR A CA 1
ATOM 706 C C . THR A 1 89 ? -6.841 14.744 10.714 1.00 87.38 89 THR A C 1
ATOM 708 O O . THR A 1 89 ? -7.960 14.364 10.371 1.00 87.38 89 THR A O 1
ATOM 711 N N . GLY A 1 90 ? -5.848 13.886 10.901 1.00 91.56 90 GLY A N 1
ATOM 712 C CA . GLY A 1 90 ? -6.082 12.451 10.838 1.00 91.56 90 GLY A CA 1
ATOM 713 C C . GLY A 1 90 ? -4.854 11.627 11.151 1.00 91.56 90 GLY A C 1
ATOM 714 O O . GLY A 1 90 ? -3.728 12.124 11.153 1.00 91.56 90 GLY A O 1
ATOM 715 N N . THR A 1 91 ? -5.085 10.357 11.433 1.00 94.56 91 THR A N 1
ATOM 716 C CA . THR A 1 91 ? -4.043 9.402 11.808 1.00 94.56 91 THR A CA 1
ATOM 717 C C . THR A 1 91 ? -4.093 8.198 10.887 1.00 94.56 91 THR A C 1
ATOM 719 O O . THR A 1 91 ? -5.129 7.903 10.288 1.00 94.56 91 THR A O 1
ATOM 722 N N . SER A 1 92 ? -2.982 7.474 10.798 1.00 95.44 92 SER A N 1
ATOM 723 C CA . SER A 1 92 ? -3.013 6.141 10.204 1.00 95.44 92 SER A CA 1
ATOM 724 C C . SER A 1 92 ? -3.826 5.186 11.086 1.00 95.44 92 SER A C 1
ATOM 726 O O . SER A 1 92 ? -3.851 5.337 12.311 1.00 95.44 92 SER A O 1
ATOM 728 N N . ALA A 1 93 ? -4.517 4.226 10.474 1.00 95.81 93 ALA A N 1
ATOM 729 C CA . ALA A 1 93 ? -5.134 3.128 11.204 1.00 95.81 93 ALA A CA 1
ATOM 730 C C . ALA A 1 93 ? -4.033 2.162 11.653 1.00 95.81 93 ALA A C 1
ATOM 732 O O . ALA A 1 93 ? -3.148 1.821 10.868 1.00 95.81 93 ALA A O 1
ATOM 733 N N . ILE A 1 94 ? -4.075 1.710 12.904 1.00 96.19 94 ILE A N 1
ATOM 734 C CA . ILE A 1 94 ? -3.039 0.824 13.444 1.00 96.19 94 ILE A CA 1
ATOM 735 C C . ILE A 1 94 ? -3.478 -0.638 13.260 1.00 96.19 94 ILE A C 1
ATOM 737 O O . ILE A 1 94 ? -4.526 -1.026 13.795 1.00 96.19 94 ILE A O 1
ATOM 741 N N . PRO A 1 95 ? -2.722 -1.471 12.513 1.00 95.00 95 PRO A N 1
ATOM 742 C CA . PRO A 1 95 ? -3.035 -2.890 12.364 1.00 95.00 95 PRO A CA 1
ATOM 743 C C . PRO A 1 95 ? -3.017 -3.604 13.721 1.00 95.00 95 PRO A C 1
ATOM 745 O O . PRO A 1 95 ? -2.074 -3.451 14.493 1.00 95.00 95 PRO A O 1
ATOM 748 N N . GLY A 1 96 ? -4.042 -4.405 14.003 1.00 94.56 96 GLY A N 1
ATOM 749 C CA . GLY A 1 96 ? -4.244 -5.065 15.297 1.00 94.56 96 GLY A CA 1
ATOM 750 C C . GLY A 1 96 ? -5.036 -4.237 16.316 1.00 94.56 96 GLY A C 1
ATOM 751 O O . GLY A 1 96 ? -5.522 -4.805 17.289 1.00 94.56 96 GLY A O 1
ATOM 752 N N . GLU A 1 97 ? -5.225 -2.936 16.077 1.00 93.56 97 GLU A N 1
ATOM 753 C CA . GLU A 1 97 ? -6.053 -2.065 16.923 1.00 93.56 97 GLU A CA 1
ATOM 754 C C . GLU A 1 97 ? -7.310 -1.601 16.183 1.00 93.56 97 GLU A C 1
ATOM 756 O O . GLU A 1 97 ? -8.429 -1.813 16.643 1.00 93.56 97 GLU A O 1
ATOM 761 N N . THR A 1 98 ? -7.140 -0.977 15.012 1.00 93.69 98 THR A N 1
ATOM 762 C CA . THR A 1 98 ? -8.256 -0.445 14.212 1.00 93.69 98 THR A CA 1
ATOM 763 C C . THR A 1 98 ? -8.913 -1.522 13.346 1.00 93.69 98 THR A C 1
ATOM 765 O O . THR A 1 98 ? -10.109 -1.463 13.065 1.00 93.69 98 THR A O 1
ATOM 768 N N . PHE A 1 99 ? -8.131 -2.503 12.901 1.00 94.94 99 PHE A N 1
ATOM 769 C CA . PHE A 1 99 ? -8.581 -3.625 12.080 1.00 94.94 99 PHE A CA 1
ATOM 770 C C . PHE A 1 99 ? -7.679 -4.850 12.327 1.00 94.94 99 PHE A C 1
ATOM 772 O O . PHE A 1 99 ? -6.559 -4.681 12.817 1.00 94.94 99 PHE A O 1
ATOM 779 N N . PRO A 1 100 ? -8.112 -6.079 11.986 1.00 96.62 100 PRO A N 1
ATOM 780 C CA . PRO A 1 100 ? -7.315 -7.289 12.209 1.00 96.62 100 PRO A CA 1
ATOM 781 C C . PRO A 1 100 ? -5.975 -7.251 11.462 1.00 96.62 100 PRO A C 1
ATOM 783 O O . PRO A 1 100 ? -5.946 -6.997 10.258 1.00 96.62 100 PRO A O 1
ATOM 786 N N . ALA A 1 101 ? -4.856 -7.542 12.130 1.00 96.88 101 ALA A N 1
ATOM 787 C CA . ALA A 1 101 ? -3.533 -7.532 11.490 1.00 96.88 101 ALA A CA 1
ATOM 788 C C . ALA A 1 101 ? -3.441 -8.523 10.308 1.00 96.88 101 ALA A C 1
ATOM 790 O O . ALA A 1 101 ? -2.705 -8.300 9.345 1.00 96.88 101 ALA A O 1
ATOM 791 N N . GLU A 1 102 ? -4.247 -9.584 10.343 1.00 97.88 102 GLU A N 1
ATOM 792 C CA . GLU A 1 102 ? -4.420 -10.567 9.277 1.00 97.88 102 GLU A CA 1
ATOM 793 C C . GLU A 1 102 ? -4.919 -9.937 7.975 1.00 97.88 102 GLU A C 1
ATOM 795 O O . GLU A 1 102 ? -4.548 -10.407 6.903 1.00 97.88 102 GLU A O 1
ATOM 800 N N . MET A 1 103 ? -5.708 -8.861 8.049 1.00 97.88 103 MET A N 1
ATOM 801 C CA . MET A 1 103 ? -6.154 -8.120 6.870 1.00 97.88 103 MET A CA 1
ATOM 802 C C . MET A 1 103 ? -4.953 -7.544 6.113 1.00 97.88 103 MET A C 1
ATOM 804 O O . MET A 1 103 ? -4.839 -7.739 4.905 1.00 97.88 103 MET A O 1
ATOM 808 N N . LEU A 1 104 ? -4.027 -6.887 6.825 1.00 97.94 104 LEU A N 1
ATOM 809 C CA . LEU A 1 104 ? -2.815 -6.326 6.221 1.00 97.94 104 LEU A CA 1
ATOM 810 C C . LEU A 1 104 ? -1.901 -7.434 5.686 1.00 97.94 104 LEU A C 1
ATOM 812 O O . LEU A 1 104 ? -1.395 -7.320 4.573 1.00 97.94 104 LEU A O 1
ATOM 816 N N . ASN A 1 105 ? -1.730 -8.530 6.432 1.00 97.81 105 ASN A N 1
ATOM 817 C CA . ASN A 1 105 ? -0.962 -9.680 5.946 1.00 97.81 105 ASN A CA 1
ATOM 818 C C . ASN A 1 105 ? -1.563 -10.234 4.647 1.00 97.81 105 ASN A C 1
ATOM 820 O O . ASN A 1 105 ? -0.834 -10.468 3.684 1.00 97.81 105 ASN A O 1
ATOM 824 N N . LYS A 1 106 ? -2.894 -10.357 4.580 1.00 98.50 106 LYS A N 1
ATOM 825 C CA . LYS A 1 106 ? -3.587 -10.850 3.391 1.00 98.50 106 LYS A CA 1
ATOM 826 C C . LYS A 1 106 ? -3.450 -9.902 2.200 1.00 98.50 106 LYS A C 1
ATOM 828 O O . LYS A 1 106 ? -3.260 -10.381 1.080 1.00 98.50 106 LYS A O 1
ATOM 833 N N . MET A 1 107 ? -3.511 -8.585 2.423 1.00 98.44 107 MET A N 1
ATOM 834 C CA . MET A 1 107 ? -3.213 -7.578 1.392 1.00 98.44 107 MET A CA 1
ATOM 835 C C . MET A 1 107 ? -1.795 -7.753 0.861 1.00 98.44 107 MET A C 1
ATOM 837 O O . MET A 1 107 ? -1.600 -7.829 -0.351 1.00 98.44 107 MET A O 1
ATOM 841 N N . CYS A 1 108 ? -0.821 -7.884 1.765 1.00 98.06 108 CYS A N 1
ATOM 842 C CA . CYS A 1 108 ? 0.576 -8.052 1.401 1.00 98.06 108 CYS A CA 1
ATOM 843 C C . CYS A 1 108 ? 0.819 -9.319 0.572 1.00 98.06 108 CYS A C 1
ATOM 845 O O . CYS A 1 108 ? 1.504 -9.272 -0.446 1.00 98.06 108 CYS A O 1
ATOM 847 N N . GLU A 1 109 ? 0.263 -10.452 0.993 1.00 97.94 109 GLU A N 1
ATOM 848 C CA . GLU A 1 109 ? 0.384 -11.719 0.267 1.00 97.94 109 GLU A CA 1
ATOM 849 C C . GLU A 1 109 ? -0.255 -11.637 -1.119 1.00 97.94 109 GLU A C 1
ATOM 851 O O . GLU A 1 109 ? 0.388 -11.975 -2.108 1.00 97.94 109 GLU A O 1
ATOM 856 N N . THR A 1 110 ? -1.491 -11.137 -1.193 1.00 98.56 110 THR A N 1
ATOM 857 C CA . THR A 1 110 ? -2.273 -11.117 -2.437 1.00 98.56 110 THR A CA 1
ATOM 858 C C . THR A 1 110 ? -1.681 -10.148 -3.458 1.00 98.56 110 THR A C 1
ATOM 860 O O . THR A 1 110 ? -1.541 -10.497 -4.620 1.00 98.56 110 THR A O 1
ATOM 863 N N . ILE A 1 111 ? -1.282 -8.938 -3.054 1.00 98.38 111 ILE A N 1
ATOM 864 C CA . ILE A 1 111 ? -0.677 -7.983 -3.996 1.00 98.38 111 ILE A CA 1
ATOM 865 C C . ILE A 1 111 ? 0.665 -8.516 -4.515 1.00 98.38 111 ILE A C 1
ATOM 867 O O . ILE A 1 111 ? 0.935 -8.408 -5.707 1.00 98.38 111 ILE A O 1
ATOM 871 N N . ASN A 1 112 ? 1.491 -9.122 -3.653 1.00 95.56 112 ASN A N 1
ATOM 872 C CA . ASN A 1 112 ? 2.765 -9.702 -4.084 1.00 95.56 112 ASN A CA 1
ATOM 873 C C . ASN A 1 112 ? 2.592 -10.923 -5.003 1.00 95.56 112 ASN A C 1
ATOM 875 O O . ASN A 1 112 ? 3.454 -11.147 -5.850 1.00 95.56 112 ASN A O 1
ATOM 879 N N . SER A 1 113 ? 1.535 -11.728 -4.826 1.00 96.75 113 SER A N 1
ATOM 880 C CA . SER A 1 113 ? 1.295 -12.914 -5.660 1.00 96.75 113 SER A CA 1
ATOM 881 C C . SER A 1 113 ? 0.613 -12.581 -6.984 1.00 96.75 113 SER A C 1
ATOM 883 O O . SER A 1 113 ? 0.999 -13.126 -8.015 1.00 96.75 113 SER A O 1
ATOM 885 N N . GLU A 1 114 ? -0.378 -11.689 -6.962 1.00 97.88 114 GLU A N 1
ATOM 886 C CA . GLU A 1 114 ? -1.258 -11.438 -8.107 1.00 97.88 114 GLU A CA 1
ATOM 887 C C . GLU A 1 114 ? -0.779 -10.296 -9.010 1.00 97.88 114 GLU A C 1
ATOM 889 O O . GLU A 1 114 ? -1.151 -10.258 -10.181 1.00 97.88 114 GLU A O 1
ATOM 894 N N . VAL A 1 115 ? 0.043 -9.363 -8.507 1.00 97.38 115 VAL A N 1
ATOM 895 C CA . VAL A 1 115 ? 0.518 -8.214 -9.293 1.00 97.38 115 VAL A CA 1
ATOM 896 C C . VAL A 1 115 ? 1.989 -8.396 -9.687 1.00 97.38 115 VAL A C 1
ATOM 898 O O . VAL A 1 115 ? 2.883 -8.293 -8.841 1.00 97.38 115 VAL A O 1
ATOM 901 N N . PRO A 1 116 ? 2.296 -8.619 -10.980 1.00 94.44 116 PRO A N 1
ATOM 902 C CA . PRO A 1 116 ? 3.670 -8.782 -11.428 1.00 94.44 116 PRO A CA 1
ATOM 903 C C . PRO A 1 116 ? 4.516 -7.522 -11.222 1.00 94.44 116 PRO A C 1
ATOM 905 O O . PRO A 1 116 ? 4.095 -6.388 -11.469 1.00 94.44 116 PRO A O 1
ATOM 908 N N . GLY A 1 117 ? 5.774 -7.731 -10.837 1.00 93.25 117 GLY A N 1
ATOM 909 C CA . GLY A 1 117 ? 6.748 -6.649 -10.718 1.00 93.25 117 GLY A CA 1
ATOM 910 C C . GLY A 1 117 ? 6.565 -5.768 -9.480 1.00 93.25 117 GLY A C 1
ATOM 911 O O . GLY A 1 117 ? 7.001 -4.616 -9.506 1.00 93.25 117 GLY A O 1
ATOM 912 N N . ILE A 1 118 ? 5.951 -6.292 -8.414 1.00 95.19 118 ILE A N 1
ATOM 913 C CA . ILE A 1 118 ? 6.006 -5.696 -7.075 1.00 95.19 118 ILE A CA 1
ATOM 914 C C . ILE A 1 118 ? 7.260 -6.194 -6.344 1.00 95.19 118 ILE A C 1
ATOM 916 O O . ILE A 1 118 ? 7.571 -7.384 -6.323 1.00 95.19 118 ILE A O 1
ATOM 920 N N . SER A 1 119 ? 8.033 -5.254 -5.807 1.00 93.38 119 SER A N 1
ATOM 921 C CA . SER A 1 119 ? 9.241 -5.488 -5.020 1.00 93.38 119 SER A CA 1
ATOM 922 C C . SER A 1 119 ? 8.887 -5.609 -3.544 1.00 93.38 119 SER A C 1
ATOM 924 O O . SER A 1 119 ? 9.161 -6.640 -2.931 1.00 93.38 119 SER A O 1
ATOM 926 N N . ARG A 1 120 ? 8.256 -4.573 -2.974 1.00 94.38 120 ARG A N 1
ATOM 927 C CA . ARG A 1 120 ? 7.798 -4.566 -1.583 1.00 94.38 120 ARG A CA 1
ATOM 928 C C . ARG A 1 120 ? 6.485 -3.820 -1.415 1.00 94.38 120 ARG A C 1
ATOM 930 O O . ARG A 1 120 ? 6.086 -3.005 -2.245 1.00 94.38 120 ARG A O 1
ATOM 937 N N . ILE A 1 121 ? 5.850 -4.095 -0.283 1.00 97.19 121 ILE A N 1
ATOM 938 C CA . ILE A 1 121 ? 4.656 -3.403 0.185 1.00 97.19 121 ILE A CA 1
ATOM 939 C C . ILE A 1 121 ? 5.020 -2.697 1.489 1.00 97.19 121 ILE A C 1
ATOM 941 O O . ILE A 1 121 ? 5.623 -3.292 2.384 1.00 97.19 121 ILE A O 1
ATOM 945 N N . LEU A 1 122 ? 4.698 -1.414 1.554 1.00 97.44 122 LEU A N 1
ATOM 946 C CA . LEU A 1 122 ? 4.959 -0.499 2.652 1.00 97.44 122 LEU A CA 1
ATOM 947 C C . LEU A 1 122 ? 3.635 -0.038 3.258 1.00 97.44 122 LEU A C 1
ATOM 949 O O . LEU A 1 122 ? 2.586 -0.111 2.620 1.00 97.44 122 LEU A O 1
ATOM 953 N N . TYR A 1 123 ? 3.703 0.470 4.482 1.00 97.81 123 TYR A N 1
ATOM 954 C CA . TYR A 1 123 ? 2.550 0.988 5.204 1.00 97.81 123 TYR A CA 1
ATOM 955 C C . TYR A 1 123 ? 2.864 2.383 5.739 1.00 97.81 123 TYR A C 1
ATOM 957 O O . TYR A 1 123 ? 3.873 2.556 6.427 1.00 97.81 123 TYR A O 1
ATOM 965 N N . ASP A 1 124 ? 2.032 3.372 5.418 1.00 97.50 124 ASP A N 1
ATOM 966 C CA . ASP A 1 124 ? 2.235 4.749 5.878 1.00 97.50 124 ASP A CA 1
ATOM 967 C C . ASP A 1 124 ? 1.648 4.945 7.283 1.00 97.50 124 ASP A C 1
ATOM 969 O O . ASP A 1 124 ? 0.456 4.740 7.519 1.00 97.50 124 ASP A O 1
ATOM 973 N N . LEU A 1 125 ? 2.502 5.352 8.222 1.00 96.19 125 LEU A N 1
ATOM 974 C CA . LEU A 1 125 ? 2.156 5.617 9.623 1.00 96.19 125 LEU A CA 1
ATOM 975 C C . LEU A 1 125 ? 2.044 7.120 9.934 1.00 96.19 125 LEU A C 1
ATOM 977 O O . LEU A 1 125 ? 1.817 7.498 11.082 1.00 96.19 125 LEU A O 1
ATOM 981 N N . THR A 1 126 ? 2.216 7.988 8.938 1.00 94.31 126 THR A N 1
ATOM 982 C CA . THR A 1 126 ? 2.353 9.432 9.143 1.00 94.31 126 THR A CA 1
ATOM 983 C C . THR A 1 126 ? 0.994 10.107 9.322 1.00 94.31 126 THR A C 1
ATOM 985 O O . THR A 1 126 ? 0.131 10.052 8.444 1.00 94.31 126 THR A O 1
ATOM 988 N N . SER A 1 127 ? 0.814 10.804 10.445 1.00 92.00 127 SER A N 1
ATOM 989 C CA . SER A 1 127 ? -0.385 11.602 10.721 1.00 92.00 127 SER A CA 1
ATOM 990 C C . SER A 1 127 ? -0.450 12.888 9.887 1.00 92.00 127 SER A C 1
ATOM 992 O O . SER A 1 127 ? 0.554 13.402 9.385 1.00 92.00 127 SER A O 1
ATOM 994 N N . LYS A 1 128 ? -1.662 13.433 9.772 1.00 91.06 128 LYS A N 1
ATOM 995 C CA . LYS A 1 128 ? -1.948 14.768 9.247 1.00 91.06 128 LYS A CA 1
ATOM 996 C C . LYS A 1 128 ? -2.315 15.699 10.407 1.00 91.06 128 LYS A C 1
ATOM 998 O O . LYS A 1 128 ? -3.324 15.434 11.071 1.00 91.06 128 LYS A O 1
ATOM 1003 N N . PRO A 1 129 ? -1.581 16.806 10.616 1.00 88.94 129 PRO A N 1
ATOM 1004 C CA . PRO A 1 129 ? -0.254 17.133 10.059 1.00 88.94 129 PRO A CA 1
ATOM 1005 C C . PRO A 1 129 ? 0.875 16.239 10.638 1.00 88.94 129 PRO A C 1
ATOM 1007 O O . PRO A 1 129 ? 0.666 15.632 11.692 1.00 88.94 129 PRO A O 1
ATOM 1010 N N . PRO A 1 130 ? 2.066 16.145 9.993 1.00 88.00 130 PRO A N 1
ATOM 1011 C CA . PRO A 1 130 ? 2.578 16.999 8.908 1.00 88.00 130 PRO A CA 1
ATOM 1012 C C . PRO A 1 130 ? 2.244 16.545 7.477 1.00 88.00 130 PRO A C 1
ATOM 1014 O O . PRO A 1 130 ? 2.452 17.321 6.550 1.00 88.00 130 PRO A O 1
ATOM 1017 N N . ALA A 1 131 ? 1.749 15.322 7.277 1.00 88.88 131 ALA A N 1
ATOM 1018 C CA . ALA A 1 131 ? 1.444 14.791 5.944 1.00 88.88 131 ALA A CA 1
ATOM 1019 C C . ALA A 1 131 ? -0.002 15.102 5.498 1.00 88.88 131 ALA A C 1
ATOM 1021 O O . ALA A 1 131 ? -0.752 15.762 6.214 1.00 88.88 131 ALA A O 1
ATOM 1022 N N . THR A 1 132 ? -0.411 14.630 4.312 1.00 88.88 132 THR A N 1
ATOM 1023 C CA . THR A 1 132 ? -1.609 15.127 3.602 1.00 88.88 132 THR A CA 1
ATOM 1024 C C . THR A 1 132 ? -2.659 14.114 3.109 1.00 88.88 132 THR A C 1
ATOM 1026 O O . THR A 1 132 ? -3.230 14.395 2.091 1.00 88.88 132 THR A O 1
ATOM 1029 N N . THR A 1 133 ? -3.057 12.999 3.716 1.00 83.38 133 THR A N 1
ATOM 1030 C CA . THR A 1 133 ? -4.045 12.041 3.102 1.00 83.38 133 THR A CA 1
ATOM 1031 C C . THR A 1 133 ? -3.646 11.404 1.752 1.00 83.38 133 THR A C 1
ATOM 1033 O O . THR A 1 133 ? -3.479 10.194 1.729 1.00 83.38 133 THR A O 1
ATOM 1036 N N . GLU A 1 134 ? -3.359 12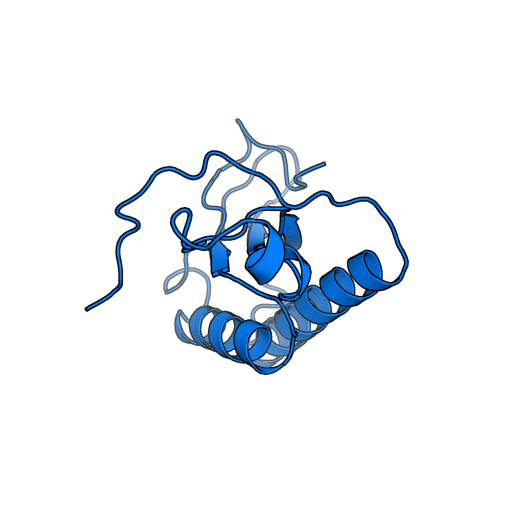.152 0.686 1.00 90.75 134 GLU A N 1
ATOM 1037 C CA . GLU A 1 134 ? -2.759 11.690 -0.580 1.00 90.75 134 GLU A CA 1
ATOM 1038 C C . GLU A 1 134 ? -1.230 11.896 -0.603 1.00 90.75 134 GLU A C 1
ATOM 1040 O O . GLU A 1 134 ? -0.696 12.694 0.179 1.00 90.75 134 GLU A O 1
ATOM 1045 N N . TRP A 1 135 ? -0.516 11.131 -1.437 1.00 89.12 135 TRP A N 1
ATOM 1046 C CA . TRP A 1 135 ? 0.941 11.266 -1.660 1.00 89.12 135 TRP A CA 1
ATOM 1047 C C . TRP A 1 135 ? 1.291 12.151 -2.871 1.00 89.12 135 TRP A C 1
ATOM 1049 O O . TRP A 1 135 ? 2.470 12.287 -3.192 1.00 89.12 135 TRP A O 1
ATOM 1059 N N . GLU A 1 136 ? 0.288 12.769 -3.501 1.00 50.16 136 GLU A N 1
ATOM 1060 C CA . GLU A 1 136 ? 0.424 13.694 -4.634 1.00 50.16 136 GLU A CA 1
ATOM 1061 C C . GLU A 1 136 ? -0.445 14.941 -4.430 1.00 50.16 136 GLU A C 1
ATOM 1063 O O . GLU A 1 136 ? -1.622 14.783 -4.026 1.00 50.16 136 GLU A O 1
#

Radius of gyration: 16.12 Å; chains: 1; bounding box: 43×33×37 Å